Prote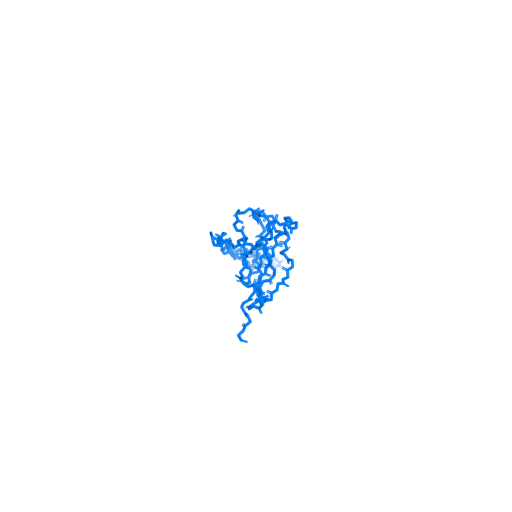in AF-A0A4Q4XXA6-F1 (afdb_monomer_lite)

Sequence (92 aa):
MRFQLALLGLAAQTIQVLAVPAAEPRDGITAFDSVPTDKDFTPATAAGDDAVLPAACYLCGSPCGGYACCDPYPYCGYFTNPFQCVCYRLVA

Radius of gyration: 20.8 Å; chains: 1; bounding box: 45×43×59 Å

Foldseek 3Di:
DPPPPPPPPPPPPDPPPPPPPQQPADPDAAEDQDDDPQKDKDAWAFAASPRPDDPQKHAHDPPRGRTMDGPPQHHWYFYVVVTGIIGMDGHD

Secondary structure (DSSP, 8-state):
--SSSSSTTSSSSS---------PPBS-PEEESS--TTEEEEEPEE--TT----TTEEEBPTTSTTEEEETT--EEEEEETTEEEEEEEE--

pLDDT: mean 76.45, std 18.98, range [38.34, 95.31]

Structure (mmCIF, N/CA/C/O backbone):
data_AF-A0A4Q4XXA6-F1
#
_entry.id   AF-A0A4Q4XXA6-F1
#
loop_
_atom_site.group_PDB
_atom_site.id
_atom_site.type_symbol
_atom_site.label_atom_id
_atom_site.label_alt_id
_atom_site.label_comp_id
_atom_site.label_asym_id
_atom_site.label_entity_id
_atom_site.label_seq_id
_atom_site.pdbx_PDB_ins_code
_atom_site.Cartn_x
_atom_site.Cartn_y
_atom_site.Cartn_z
_atom_site.occupancy
_atom_site.B_iso_or_equiv
_atom_site.auth_seq_id
_atom_site.auth_comp_id
_atom_site.auth_asym_id
_atom_site.auth_atom_id
_atom_site.pdbx_PDB_model_num
ATOM 1 N N . MET A 1 1 ? -35.803 29.632 44.790 1.00 46.97 1 MET A N 1
ATOM 2 C CA . MET A 1 1 ? -34.622 28.737 44.855 1.00 46.97 1 MET A CA 1
ATOM 3 C C . MET A 1 1 ? -34.973 27.342 44.326 1.00 46.97 1 MET A C 1
ATOM 5 O O . MET A 1 1 ? -35.094 26.411 45.109 1.00 46.97 1 MET A O 1
ATOM 9 N N . ARG A 1 2 ? -35.242 27.176 43.019 1.00 53.78 2 ARG A N 1
ATOM 10 C CA . ARG A 1 2 ? -35.657 25.860 42.476 1.00 53.78 2 ARG A CA 1
ATOM 11 C C . ARG A 1 2 ? -35.445 25.687 40.963 1.00 53.78 2 ARG A C 1
ATOM 13 O O . ARG A 1 2 ? -36.123 24.887 40.342 1.00 53.78 2 ARG A O 1
ATOM 20 N N . PHE A 1 3 ? -34.522 26.450 40.375 1.00 47.88 3 PHE A N 1
ATOM 21 C CA . PHE A 1 3 ? -34.277 26.471 38.923 1.00 47.88 3 PHE A CA 1
ATOM 22 C C . PHE A 1 3 ? -32.785 26.367 38.563 1.00 47.88 3 PHE A C 1
ATOM 24 O O . PHE A 1 3 ? -32.369 26.806 37.502 1.00 47.88 3 PHE A O 1
ATOM 31 N N . GLN A 1 4 ? -31.953 25.821 39.457 1.00 49.81 4 GLN A N 1
ATOM 32 C CA . GLN A 1 4 ? -30.492 25.788 39.261 1.00 49.81 4 GLN A CA 1
ATOM 33 C C . GLN A 1 4 ? -29.876 24.383 39.327 1.00 49.81 4 GLN A C 1
ATOM 35 O O . GLN A 1 4 ? -28.669 24.250 39.188 1.00 49.81 4 GLN A O 1
ATOM 40 N N . LEU A 1 5 ? -30.678 23.327 39.500 1.00 50.19 5 LEU A N 1
ATOM 41 C CA . LEU A 1 5 ? -30.164 21.959 39.681 1.00 50.19 5 LEU A CA 1
ATOM 42 C C . LEU A 1 5 ? -30.377 21.031 38.475 1.00 50.19 5 LEU A C 1
ATOM 44 O O . LEU A 1 5 ? -29.866 19.919 38.480 1.00 50.19 5 LEU A O 1
ATOM 48 N N . ALA A 1 6 ? -31.080 21.470 37.427 1.00 46.22 6 ALA A N 1
ATOM 49 C CA . ALA A 1 6 ? -31.363 20.620 36.263 1.00 46.22 6 ALA A CA 1
ATOM 50 C C . ALA A 1 6 ? -30.262 20.635 35.181 1.00 46.22 6 ALA A C 1
ATOM 52 O O . ALA A 1 6 ? -30.281 19.805 34.280 1.00 46.22 6 ALA A O 1
ATOM 53 N N . LEU A 1 7 ? -29.294 21.556 35.255 1.00 48.69 7 LEU A N 1
ATOM 54 C CA . LEU A 1 7 ? -28.288 21.760 34.198 1.00 48.69 7 LEU A CA 1
ATOM 55 C C . LEU A 1 7 ? -26.978 20.982 34.398 1.00 48.69 7 LEU A C 1
ATOM 57 O O . LEU A 1 7 ? -26.163 20.925 33.485 1.00 48.69 7 LEU A O 1
ATOM 61 N N . LEU A 1 8 ? -26.778 20.342 35.553 1.00 48.94 8 LEU A N 1
ATOM 62 C CA . LEU A 1 8 ? -25.552 19.585 35.848 1.00 48.94 8 LEU A CA 1
ATOM 63 C C . LEU A 1 8 ? -25.583 18.126 35.358 1.00 48.94 8 LEU A C 1
ATOM 65 O O . LEU A 1 8 ? -24.579 17.431 35.467 1.00 48.94 8 LEU A O 1
ATOM 69 N N . GLY A 1 9 ? -26.701 17.656 34.794 1.00 44.22 9 GLY A N 1
ATOM 70 C CA . GLY A 1 9 ? -26.842 16.273 34.317 1.00 44.22 9 GLY A CA 1
ATOM 71 C C . GLY A 1 9 ? -26.414 16.023 32.865 1.00 44.22 9 GLY A C 1
ATOM 72 O O . GLY A 1 9 ? -26.302 14.868 32.469 1.00 44.22 9 GLY A O 1
ATOM 73 N N . LEU A 1 10 ? -26.181 17.066 32.056 1.00 47.12 10 LEU A N 1
ATOM 74 C CA . LEU A 1 10 ? -26.007 16.922 30.599 1.00 47.12 10 LEU A CA 1
ATOM 75 C C . LEU A 1 10 ? -24.557 16.975 30.088 1.00 47.12 10 LEU A C 1
ATOM 77 O O . LEU A 1 10 ? -24.349 16.895 28.883 1.00 47.12 10 LEU A O 1
ATOM 81 N N . ALA A 1 11 ? -23.556 17.089 30.963 1.00 46.16 11 ALA A N 1
ATOM 82 C CA . ALA A 1 11 ? -22.153 17.204 30.542 1.00 46.16 11 ALA A CA 1
ATOM 83 C C . ALA A 1 11 ? -21.336 15.906 30.690 1.00 46.16 11 ALA A C 1
ATOM 85 O O . ALA A 1 11 ? -20.151 15.894 30.377 1.00 46.16 11 ALA A O 1
ATOM 86 N N . ALA A 1 12 ? -21.938 14.809 31.164 1.00 46.94 12 ALA A N 1
ATOM 87 C CA . ALA A 1 12 ? -21.206 13.570 31.452 1.00 46.94 12 ALA A CA 1
ATOM 88 C C . ALA A 1 12 ? -21.124 12.583 30.271 1.00 46.94 12 ALA A C 1
ATOM 90 O O . ALA A 1 12 ? -20.546 11.510 30.415 1.00 46.94 12 ALA A O 1
ATOM 91 N N . GLN A 1 13 ? -21.696 12.909 29.110 1.00 49.34 13 GLN A N 1
ATOM 92 C CA . GLN A 1 13 ? -21.864 11.947 28.019 1.00 49.34 13 GLN A CA 1
ATOM 93 C C . GLN A 1 13 ? -21.423 12.499 26.666 1.00 49.34 13 GLN A C 1
ATOM 95 O O . GLN A 1 13 ? -22.229 12.611 25.754 1.00 49.34 13 GLN A O 1
ATOM 100 N N . THR A 1 14 ? -20.139 12.839 26.516 1.00 50.25 14 THR A N 1
ATOM 101 C CA . THR A 1 14 ? -19.555 13.038 25.171 1.00 50.25 14 THR A CA 1
ATOM 102 C C . THR A 1 14 ? -18.102 12.596 25.000 1.00 50.25 14 THR A C 1
ATOM 104 O O . THR A 1 14 ? -17.614 12.635 23.878 1.00 50.25 14 THR A O 1
ATOM 107 N N . ILE A 1 15 ? -17.400 12.107 26.028 1.00 50.53 15 ILE A N 1
ATOM 108 C CA . ILE A 1 15 ? -15.999 11.671 25.863 1.00 50.53 15 ILE A CA 1
ATOM 109 C C . ILE A 1 15 ? -15.911 10.144 25.894 1.00 50.53 15 ILE A C 1
ATOM 111 O O . ILE A 1 15 ? -15.163 9.548 26.660 1.00 50.53 15 ILE A O 1
ATOM 115 N N . GLN A 1 16 ? -16.693 9.488 25.039 1.00 45.38 16 GLN A N 1
ATOM 116 C CA . GLN A 1 16 ? -16.301 8.177 24.533 1.00 45.38 16 GLN A CA 1
ATOM 117 C C . GLN A 1 16 ? -15.374 8.441 23.350 1.00 45.38 16 GLN A C 1
ATOM 119 O O . GLN A 1 16 ? -15.781 8.364 22.194 1.00 45.38 16 GLN A O 1
ATOM 124 N N . VAL A 1 17 ? -14.119 8.800 23.644 1.00 47.06 17 VAL A N 1
ATOM 125 C CA . VAL A 1 17 ? -13.039 8.600 22.677 1.00 47.06 17 VAL A CA 1
ATOM 126 C C . VAL A 1 17 ? -12.939 7.088 22.544 1.00 47.06 17 VAL A C 1
ATOM 128 O O . VAL A 1 17 ? -12.258 6.419 23.317 1.00 47.06 17 VAL A O 1
ATOM 131 N N . LEU A 1 18 ? -13.733 6.540 21.624 1.00 41.53 18 LEU A N 1
ATOM 132 C CA . LEU A 1 18 ? -13.468 5.253 21.015 1.00 41.53 18 LEU A CA 1
ATOM 133 C C . LEU A 1 18 ? -12.053 5.386 20.471 1.00 41.53 18 LEU A C 1
ATOM 135 O O . LEU A 1 18 ? -11.845 5.973 19.413 1.00 41.53 18 LEU A O 1
ATOM 139 N N . ALA A 1 19 ? -11.081 4.923 21.252 1.00 38.34 19 ALA A N 1
ATOM 140 C CA . ALA A 1 19 ? -9.759 4.611 20.762 1.00 38.34 19 ALA A CA 1
ATOM 141 C C . ALA A 1 19 ? -9.972 3.505 19.726 1.00 38.34 19 ALA A C 1
ATOM 143 O O . ALA A 1 19 ? -9.963 2.316 20.043 1.00 38.34 19 ALA A O 1
ATOM 144 N N . VAL A 1 20 ? -10.301 3.923 18.502 1.00 46.25 20 VAL A N 1
ATOM 145 C CA . VAL A 1 20 ? -10.217 3.079 17.323 1.00 46.25 20 VAL A CA 1
ATOM 146 C C . VAL A 1 20 ? -8.765 2.622 17.330 1.00 46.25 20 VAL A C 1
ATOM 148 O O . VAL A 1 20 ? -7.889 3.491 17.398 1.00 46.25 20 VAL A O 1
ATOM 151 N N . PRO A 1 21 ? -8.490 1.308 17.396 1.00 43.28 21 PRO A N 1
ATOM 152 C CA . PRO A 1 21 ? -7.117 0.838 17.393 1.00 43.28 21 PRO A CA 1
ATOM 153 C C . PRO A 1 21 ? -6.446 1.482 16.186 1.00 43.28 21 PRO A C 1
ATOM 155 O O . PRO A 1 21 ? -6.971 1.385 15.074 1.00 43.28 21 PRO A O 1
ATOM 158 N N . ALA A 1 22 ? -5.356 2.214 16.428 1.00 47.69 22 ALA A N 1
ATOM 159 C CA . ALA A 1 22 ? -4.496 2.672 15.354 1.00 47.69 22 ALA A CA 1
ATOM 160 C C . ALA A 1 22 ? -4.217 1.426 14.518 1.00 47.69 22 ALA A C 1
ATOM 162 O O . ALA A 1 22 ? -3.723 0.434 15.056 1.00 47.69 22 ALA A O 1
ATOM 163 N N . ALA A 1 23 ? -4.692 1.418 13.273 1.00 57.19 23 ALA A N 1
ATOM 164 C CA . ALA A 1 23 ? -4.559 0.258 12.418 1.00 57.19 23 ALA A CA 1
ATOM 165 C C . ALA A 1 23 ? -3.058 0.053 12.219 1.00 57.19 23 ALA A C 1
ATOM 167 O O . ALA A 1 23 ? -2.429 0.817 11.487 1.00 57.19 23 ALA A O 1
ATOM 168 N N . GLU A 1 24 ? -2.486 -0.905 12.953 1.00 54.59 24 GLU A N 1
ATOM 169 C CA . GLU A 1 24 ? -1.061 -1.189 12.897 1.00 54.59 24 GLU A CA 1
ATOM 170 C C . GLU A 1 24 ? -0.688 -1.432 11.431 1.00 54.59 24 GLU A C 1
ATOM 172 O O . GLU A 1 24 ? -1.421 -2.141 10.722 1.00 54.59 24 GLU A O 1
ATOM 177 N N . PRO A 1 25 ? 0.397 -0.812 10.939 1.00 57.59 25 PRO A N 1
ATOM 178 C CA . PRO A 1 25 ? 0.792 -0.981 9.557 1.00 57.59 25 PRO A CA 1
ATOM 179 C C . PRO A 1 25 ? 1.016 -2.467 9.282 1.00 57.59 25 PRO A C 1
ATOM 181 O O . PRO A 1 25 ? 1.725 -3.154 10.015 1.00 57.59 25 PRO A O 1
ATOM 184 N N . ARG A 1 26 ? 0.388 -2.994 8.226 1.00 61.88 26 ARG A N 1
ATOM 185 C CA . ARG A 1 26 ? 0.635 -4.382 7.821 1.00 61.88 26 ARG A CA 1
ATOM 186 C C . ARG A 1 26 ? 2.024 -4.465 7.192 1.00 61.88 26 ARG A C 1
ATOM 188 O O . ARG A 1 26 ? 2.250 -3.891 6.130 1.00 61.88 26 ARG A O 1
ATOM 195 N N . ASP A 1 27 ? 2.910 -5.251 7.804 1.00 56.50 27 ASP A N 1
ATOM 196 C CA . ASP A 1 27 ? 4.293 -5.496 7.348 1.00 56.50 27 ASP A CA 1
ATOM 197 C C . ASP A 1 27 ? 4.408 -6.175 5.9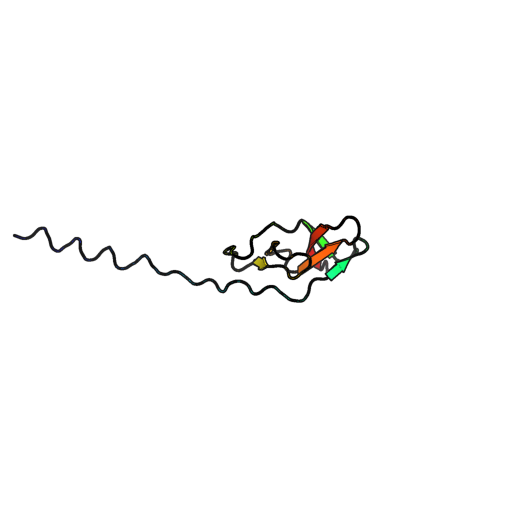65 1.00 56.50 27 ASP A C 1
ATOM 199 O O . ASP A 1 27 ? 5.495 -6.309 5.409 1.00 56.50 27 ASP A O 1
ATOM 203 N N . GLY A 1 28 ? 3.296 -6.605 5.366 1.00 66.00 28 GLY A N 1
ATOM 204 C CA . GLY A 1 28 ? 3.272 -7.253 4.055 1.00 66.00 28 GLY A CA 1
ATOM 205 C C . GLY A 1 28 ? 2.917 -6.289 2.927 1.00 66.00 28 GLY A C 1
ATOM 206 O O . GLY A 1 28 ? 1.775 -6.302 2.471 1.00 66.00 28 GLY A O 1
ATOM 207 N N . ILE A 1 29 ? 3.874 -5.487 2.451 1.00 86.00 29 ILE A N 1
ATOM 208 C CA . ILE A 1 29 ? 3.721 -4.736 1.196 1.00 86.00 29 ILE A CA 1
ATOM 209 C C . ILE A 1 29 ? 4.333 -5.511 0.023 1.00 86.00 29 ILE A C 1
ATOM 211 O O . ILE A 1 29 ? 5.413 -6.087 0.134 1.00 86.00 29 ILE A O 1
ATOM 215 N N . THR A 1 30 ? 3.639 -5.554 -1.115 1.00 91.06 30 THR A N 1
ATOM 216 C CA . THR A 1 30 ? 4.108 -6.272 -2.314 1.00 91.06 30 THR A CA 1
ATOM 217 C C . THR A 1 30 ? 4.709 -5.317 -3.343 1.00 91.06 30 THR A C 1
ATOM 219 O O . THR A 1 30 ? 4.075 -4.333 -3.715 1.00 91.06 30 THR A O 1
ATOM 222 N N . ALA A 1 31 ? 5.910 -5.622 -3.835 1.00 92.81 31 ALA A N 1
ATOM 223 C CA . ALA A 1 31 ? 6.508 -4.922 -4.968 1.00 92.81 31 ALA A CA 1
ATOM 224 C C . ALA A 1 31 ? 6.011 -5.516 -6.294 1.00 92.81 31 ALA A C 1
ATOM 226 O O . ALA A 1 31 ? 5.943 -6.739 -6.439 1.00 92.81 31 ALA A O 1
ATOM 227 N N . PHE A 1 32 ? 5.703 -4.661 -7.265 1.00 92.44 32 PHE A N 1
ATOM 228 C CA . PHE A 1 32 ? 5.257 -5.054 -8.598 1.00 92.44 32 PHE A CA 1
ATOM 229 C C . PHE A 1 32 ? 6.129 -4.403 -9.678 1.00 92.44 32 PHE A C 1
ATOM 231 O O . PHE A 1 32 ? 6.285 -3.183 -9.712 1.00 92.44 32 PHE A O 1
ATOM 238 N N . ASP A 1 33 ? 6.646 -5.213 -10.602 1.00 89.25 33 ASP A N 1
ATOM 239 C CA . ASP A 1 33 ? 7.383 -4.724 -11.781 1.00 89.25 33 ASP A CA 1
ATOM 240 C C . ASP A 1 33 ? 6.473 -4.517 -13.005 1.00 89.25 33 ASP A C 1
ATOM 242 O O . ASP A 1 33 ? 6.845 -3.866 -13.978 1.00 89.25 33 ASP A O 1
ATOM 246 N N . SER A 1 34 ? 5.265 -5.081 -12.973 1.00 87.25 34 SER A N 1
ATOM 247 C CA . SER A 1 34 ? 4.225 -4.938 -13.999 1.00 87.25 34 SER A CA 1
ATOM 248 C C . SER A 1 34 ? 2.850 -5.163 -13.374 1.00 87.25 34 SER A C 1
ATOM 250 O O . SER A 1 34 ? 2.775 -5.622 -12.236 1.00 87.25 34 SER A O 1
ATOM 252 N N . VAL A 1 35 ? 1.770 -4.834 -14.088 1.00 87.88 35 VAL A N 1
ATOM 253 C CA . VAL A 1 35 ? 0.392 -5.056 -13.621 1.00 87.88 35 VAL A CA 1
ATOM 254 C C . VAL A 1 35 ? 0.030 -6.538 -13.798 1.00 87.88 35 VAL A C 1
ATOM 256 O O . VAL A 1 35 ? -0.139 -6.976 -14.938 1.00 87.88 35 VAL A O 1
ATOM 259 N N . PRO A 1 36 ? -0.080 -7.336 -12.721 1.00 88.50 36 PRO A N 1
ATOM 260 C CA . PRO A 1 36 ? -0.492 -8.727 -12.833 1.00 88.50 36 PRO A CA 1
ATOM 261 C C . PRO A 1 36 ? -1.990 -8.839 -13.159 1.00 88.50 36 PRO A C 1
ATOM 263 O O . PRO A 1 36 ? -2.793 -8.003 -12.752 1.00 88.50 36 PRO A O 1
ATOM 266 N N . THR A 1 37 ? -2.371 -9.882 -13.897 1.00 91.25 37 THR A N 1
ATOM 267 C CA . THR A 1 37 ? -3.739 -10.055 -14.423 1.00 91.25 37 THR A CA 1
ATOM 268 C C . THR A 1 37 ? -4.737 -10.607 -13.407 1.00 91.25 37 THR A C 1
ATOM 270 O O . THR A 1 37 ? -5.937 -10.556 -13.645 1.00 91.25 37 THR A O 1
ATOM 273 N N . ASP A 1 38 ? -4.256 -11.157 -12.294 1.00 93.25 38 ASP A N 1
ATOM 274 C CA . ASP A 1 38 ? -5.056 -11.727 -11.203 1.00 93.25 38 ASP A CA 1
ATOM 275 C C . ASP A 1 38 ? -5.399 -10.693 -10.116 1.00 93.25 38 ASP A C 1
ATOM 277 O O . ASP A 1 38 ? -5.835 -11.060 -9.023 1.00 93.25 38 ASP A O 1
ATOM 281 N N . LYS A 1 39 ? -5.141 -9.401 -10.366 1.00 92.69 39 LYS A N 1
ATOM 282 C CA . LYS A 1 39 ? -5.325 -8.334 -9.380 1.00 92.69 39 LYS A CA 1
ATOM 283 C C . LYS A 1 39 ? -5.923 -7.085 -10.006 1.00 92.69 39 LYS A C 1
ATOM 285 O O . LYS A 1 39 ? -5.503 -6.649 -11.073 1.00 92.69 39 LYS A O 1
ATOM 290 N N . ASP A 1 40 ? -6.837 -6.470 -9.265 1.00 94.75 40 ASP A N 1
ATOM 291 C CA . ASP A 1 40 ? -7.310 -5.118 -9.548 1.00 94.75 40 ASP A CA 1
ATOM 292 C C . ASP A 1 40 ? -6.556 -4.131 -8.663 1.00 94.75 40 ASP A C 1
ATOM 294 O O . ASP A 1 40 ? -6.332 -4.406 -7.480 1.00 94.75 40 ASP A O 1
ATOM 298 N N . PHE A 1 41 ? -6.235 -2.961 -9.214 1.00 94.12 41 PHE A N 1
ATOM 299 C CA . PHE A 1 41 ? -5.459 -1.923 -8.542 1.00 94.12 41 PHE A CA 1
ATOM 300 C C . PHE A 1 41 ? -6.206 -0.593 -8.490 1.00 94.12 41 PHE A C 1
ATOM 302 O O . PHE A 1 41 ? -6.883 -0.199 -9.438 1.00 94.12 41 PHE A O 1
ATOM 309 N N . THR A 1 42 ? -5.990 0.145 -7.408 1.00 95.06 42 THR A N 1
ATOM 310 C CA . THR A 1 42 ? -6.337 1.561 -7.278 1.00 95.06 42 THR A CA 1
ATOM 311 C C . THR A 1 42 ? -5.171 2.304 -6.622 1.00 95.06 42 THR A C 1
ATOM 313 O O . THR A 1 42 ? -4.412 1.693 -5.865 1.00 95.06 42 THR A O 1
ATOM 316 N N . PRO A 1 43 ? -4.978 3.609 -6.873 1.00 94.31 43 PRO A N 1
ATOM 317 C CA . PRO A 1 43 ? -3.994 4.392 -6.134 1.00 94.31 43 PRO A CA 1
ATOM 318 C C . PRO A 1 43 ? -4.235 4.324 -4.622 1.00 94.31 43 PRO A C 1
ATOM 320 O O . PRO A 1 43 ? -5.385 4.375 -4.175 1.00 94.31 43 PRO A O 1
ATOM 323 N N . ALA A 1 44 ? -3.156 4.221 -3.844 1.00 93.62 44 ALA A N 1
ATOM 324 C CA . ALA A 1 44 ? -3.250 4.320 -2.394 1.00 93.62 44 ALA A CA 1
ATOM 325 C C . ALA A 1 44 ? -3.564 5.759 -1.971 1.00 93.62 44 ALA A C 1
ATOM 327 O O . ALA A 1 44 ? -3.151 6.720 -2.624 1.00 93.62 44 ALA A O 1
ATOM 328 N N . THR A 1 45 ? -4.304 5.914 -0.875 1.00 91.75 45 THR A N 1
ATOM 329 C CA . THR A 1 45 ? -4.693 7.238 -0.374 1.00 91.75 45 THR A CA 1
ATOM 330 C C . THR A 1 45 ? -3.649 7.723 0.616 1.00 91.75 45 THR A C 1
ATOM 332 O O . THR A 1 45 ? -3.285 6.972 1.512 1.00 91.75 45 THR A O 1
ATOM 335 N N . ALA A 1 46 ? -3.166 8.958 0.482 1.00 89.75 46 ALA A N 1
ATOM 336 C CA . ALA A 1 46 ? -2.264 9.532 1.476 1.00 89.75 46 ALA A CA 1
ATOM 337 C C . ALA A 1 46 ? -2.980 9.628 2.833 1.00 89.75 46 ALA A C 1
ATOM 339 O O . ALA A 1 46 ? -4.042 10.243 2.947 1.00 89.75 46 ALA A O 1
ATOM 340 N N . ALA A 1 47 ? -2.394 9.012 3.850 1.00 83.25 47 ALA A N 1
ATOM 341 C CA . ALA A 1 47 ? -2.875 9.008 5.219 1.00 83.25 47 ALA A CA 1
ATOM 342 C C . ALA A 1 47 ? -1.658 9.226 6.113 1.00 83.25 47 ALA A C 1
ATOM 344 O O . ALA A 1 47 ? -0.772 8.381 6.152 1.00 83.25 47 ALA A O 1
ATOM 345 N N . GLY A 1 48 ? -1.579 10.381 6.778 1.00 67.12 48 GLY A N 1
ATOM 346 C CA . GLY A 1 48 ? -0.477 10.653 7.704 1.00 67.12 48 GLY A CA 1
ATOM 347 C C . GLY A 1 48 ? -0.399 9.596 8.809 1.00 67.12 48 GLY A C 1
ATOM 348 O O . GLY A 1 48 ? -1.392 8.931 9.096 1.00 67.12 48 GLY A O 1
ATOM 349 N N . ASP A 1 49 ? 0.762 9.473 9.448 1.00 64.38 49 ASP A N 1
ATOM 350 C CA . ASP A 1 49 ? 1.013 8.445 10.472 1.00 64.38 49 ASP A CA 1
ATOM 351 C C . ASP A 1 49 ? 0.038 8.527 11.670 1.00 64.38 49 ASP A C 1
ATOM 353 O O . ASP A 1 49 ? -0.230 7.523 12.322 1.00 64.38 49 ASP A O 1
ATOM 357 N N . ASP A 1 50 ? -0.567 9.700 11.900 1.00 65.94 50 ASP A N 1
ATOM 358 C CA . ASP A 1 50 ? -1.567 9.958 12.948 1.00 65.94 50 ASP A CA 1
ATOM 359 C C . ASP A 1 50 ? -3.029 9.903 12.448 1.00 65.94 50 ASP A C 1
ATOM 361 O O . ASP A 1 50 ? -3.955 10.373 13.121 1.00 65.94 50 ASP A O 1
ATOM 365 N N . ALA A 1 51 ? -3.275 9.395 11.237 1.00 69.50 51 ALA A N 1
ATOM 366 C CA . ALA A 1 51 ? -4.617 9.357 10.670 1.00 69.50 51 ALA A CA 1
ATOM 367 C C . ALA A 1 51 ? -5.521 8.364 11.420 1.00 69.50 51 ALA A C 1
ATOM 369 O O . ALA A 1 51 ? -5.240 7.169 11.508 1.00 69.50 51 ALA A O 1
ATOM 370 N N . VAL A 1 52 ? -6.678 8.846 11.888 1.00 77.31 52 VAL A N 1
ATOM 371 C CA . VAL A 1 52 ? -7.758 7.965 12.348 1.00 77.31 52 VAL A CA 1
ATOM 372 C C . VAL A 1 52 ? -8.410 7.343 11.122 1.00 77.31 52 VAL A C 1
ATOM 374 O O . VAL A 1 52 ? -9.157 7.997 10.391 1.00 77.31 52 VAL A O 1
ATOM 377 N N . LEU A 1 53 ? -8.103 6.072 10.890 1.00 78.75 53 LEU A N 1
ATOM 378 C CA . LEU A 1 53 ? -8.640 5.324 9.769 1.00 78.75 53 LEU A CA 1
ATOM 379 C C . LEU A 1 53 ? -10.013 4.715 10.098 1.00 78.75 53 LEU A C 1
ATOM 381 O O . LEU A 1 53 ? -10.250 4.278 11.228 1.00 78.75 53 LEU A O 1
ATOM 385 N N . PRO A 1 54 ? -10.931 4.646 9.117 1.00 80.75 54 PRO A N 1
ATOM 386 C CA . PRO A 1 54 ? -12.115 3.802 9.224 1.00 80.75 54 PRO A CA 1
ATOM 387 C C . PRO A 1 54 ? -11.729 2.349 9.531 1.00 80.75 54 PRO A C 1
ATOM 389 O O . PRO A 1 54 ? -10.681 1.884 9.098 1.00 80.75 54 PRO A O 1
ATOM 392 N N . ALA A 1 55 ? -12.604 1.592 10.200 1.00 77.88 55 ALA A N 1
ATOM 393 C CA . ALA A 1 55 ? -12.330 0.195 10.572 1.00 77.88 55 ALA A CA 1
ATOM 394 C C . ALA A 1 55 ? -12.011 -0.730 9.376 1.00 77.88 55 ALA A C 1
ATOM 396 O O . ALA A 1 55 ? -11.368 -1.759 9.547 1.00 77.88 55 ALA A O 1
ATOM 397 N N . ALA A 1 56 ? -12.460 -0.360 8.174 1.00 85.00 56 ALA A N 1
ATOM 398 C CA . ALA A 1 56 ? -12.205 -1.072 6.923 1.00 85.00 56 ALA A CA 1
ATOM 399 C C . ALA A 1 56 ? -10.917 -0.616 6.208 1.00 85.00 56 ALA A C 1
ATOM 401 O O . ALA A 1 56 ? -10.720 -0.939 5.039 1.00 85.00 56 ALA A O 1
ATOM 402 N N . CYS A 1 57 ? -10.077 0.179 6.872 1.00 87.62 57 CYS A N 1
ATOM 403 C CA . CYS A 1 57 ? -8.855 0.755 6.332 1.00 87.62 57 CYS A CA 1
ATOM 404 C C . CYS A 1 57 ? -7.649 0.402 7.202 1.00 87.62 57 CYS A C 1
ATOM 406 O O . CYS A 1 57 ? -7.771 0.181 8.405 1.00 87.62 57 CYS A O 1
ATOM 408 N N . TYR A 1 58 ? -6.467 0.396 6.597 1.00 85.12 58 TYR A N 1
ATOM 409 C CA . TYR A 1 58 ? -5.209 0.153 7.294 1.00 85.12 58 TYR A CA 1
ATOM 410 C C . TYR A 1 58 ? -4.072 0.945 6.646 1.00 85.12 58 TYR A C 1
ATOM 412 O O . TYR A 1 58 ? -4.115 1.252 5.450 1.00 85.12 58 TYR A O 1
ATOM 420 N N . LEU A 1 59 ? -3.066 1.288 7.454 1.00 88.25 59 LEU A N 1
ATOM 421 C CA . LEU A 1 59 ? -1.858 1.960 6.988 1.00 88.25 59 LEU A CA 1
ATOM 422 C C . LEU A 1 59 ? -0.946 0.962 6.266 1.00 88.25 59 LEU A C 1
ATOM 424 O O . LEU A 1 59 ? -0.767 -0.183 6.692 1.00 88.25 59 LEU A O 1
ATOM 428 N N . CYS A 1 60 ? -0.354 1.406 5.167 1.00 87.88 60 CYS A N 1
ATOM 429 C CA . CYS A 1 60 ? 0.662 0.660 4.451 1.00 87.88 60 CYS A CA 1
ATOM 430 C C . CYS A 1 60 ? 2.005 0.738 5.186 1.00 87.88 60 CYS A C 1
ATOM 432 O O . CYS A 1 60 ? 2.384 1.779 5.724 1.00 87.88 60 CYS A O 1
ATOM 434 N N . GLY A 1 61 ? 2.753 -0.365 5.163 1.00 86.94 61 GLY A N 1
ATOM 435 C CA . GLY A 1 61 ? 4.149 -0.386 5.590 1.00 86.94 61 GLY A CA 1
ATOM 436 C C . GLY A 1 61 ? 5.094 0.300 4.593 1.00 86.94 61 GLY A C 1
ATOM 437 O O . GLY A 1 61 ? 4.718 0.669 3.476 1.00 86.94 61 GLY A O 1
ATOM 438 N N . SER A 1 62 ? 6.358 0.442 4.994 1.00 86.62 62 SER A N 1
ATOM 439 C CA . SER A 1 62 ? 7.442 0.958 4.143 1.00 86.62 62 SER A CA 1
ATOM 440 C C . SER A 1 62 ? 7.617 0.104 2.874 1.00 86.62 62 SER A C 1
ATOM 442 O O . SER A 1 62 ? 7.603 -1.120 2.995 1.00 86.62 62 SER A O 1
ATOM 444 N N . PRO A 1 63 ? 7.806 0.692 1.671 1.00 89.38 63 PRO A N 1
ATOM 445 C CA . PRO A 1 63 ? 8.115 2.104 1.405 1.00 89.38 63 PRO A CA 1
ATOM 446 C C . PRO A 1 63 ? 6.899 3.035 1.288 1.00 89.38 63 PRO A C 1
ATOM 448 O O . PRO A 1 63 ? 7.072 4.225 1.048 1.00 89.38 63 PRO A O 1
ATOM 451 N N . CYS A 1 64 ? 5.681 2.529 1.468 1.00 89.88 64 CYS A N 1
ATOM 452 C CA . CYS A 1 6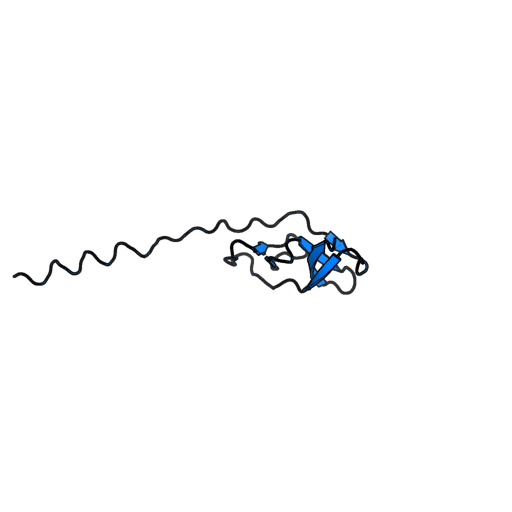4 ? 4.447 3.314 1.387 1.00 89.88 64 CYS A CA 1
ATOM 453 C C . CYS A 1 64 ? 3.949 3.794 2.756 1.00 89.88 64 CYS A C 1
ATOM 455 O O . CYS A 1 64 ? 2.749 3.999 2.931 1.00 89.88 64 CYS A O 1
ATOM 457 N N . GLY A 1 65 ? 4.862 3.989 3.715 1.00 87.06 65 GLY A N 1
ATOM 458 C CA . GLY A 1 65 ? 4.535 4.648 4.980 1.00 87.06 65 GLY A CA 1
ATOM 459 C C . GLY A 1 65 ? 3.934 6.026 4.697 1.00 87.06 65 GLY A C 1
ATOM 460 O O . GLY A 1 65 ? 4.460 6.768 3.865 1.00 87.06 65 GLY A O 1
ATOM 461 N N . GLY A 1 66 ? 2.791 6.329 5.308 1.00 87.38 66 GLY A N 1
ATOM 462 C CA . GLY A 1 66 ? 2.007 7.528 4.997 1.00 87.38 66 GLY A CA 1
ATOM 463 C C . GLY A 1 66 ? 0.911 7.335 3.936 1.00 87.38 66 GLY A C 1
ATOM 464 O O . GLY A 1 66 ? 0.327 8.315 3.465 1.00 87.38 66 GLY A O 1
ATOM 465 N N . TYR A 1 67 ? 0.620 6.095 3.537 1.00 90.38 67 TYR A N 1
ATOM 466 C CA . TYR A 1 67 ? -0.536 5.754 2.707 1.00 90.38 67 TYR A CA 1
ATOM 467 C C . TYR A 1 67 ? -1.432 4.741 3.410 1.00 90.38 67 TYR A C 1
ATOM 469 O O . TYR A 1 67 ? -0.974 3.950 4.229 1.00 90.38 67 TYR A O 1
ATOM 477 N N . ALA A 1 68 ? -2.711 4.742 3.057 1.00 90.88 68 ALA A N 1
ATOM 478 C CA . ALA A 1 68 ? -3.693 3.786 3.528 1.00 90.88 68 ALA A CA 1
ATOM 479 C C . ALA A 1 68 ? -4.451 3.147 2.369 1.00 90.88 68 ALA A C 1
ATOM 481 O O . ALA A 1 68 ? -4.683 3.752 1.313 1.00 90.88 68 ALA A O 1
ATOM 482 N N . CYS A 1 69 ? -4.885 1.924 2.635 1.00 91.69 69 CYS A N 1
ATOM 483 C CA . CYS A 1 69 ? -5.746 1.145 1.773 1.00 91.69 69 CYS A CA 1
ATOM 484 C C . CYS A 1 69 ? -6.975 0.695 2.550 1.00 91.69 69 CYS A C 1
ATOM 486 O O . CYS A 1 69 ? -6.912 0.462 3.755 1.00 91.69 69 CYS A O 1
ATOM 488 N N . CYS A 1 70 ? -8.098 0.595 1.852 1.00 89.88 70 CYS A N 1
ATOM 489 C CA . CYS A 1 70 ? -9.394 0.299 2.441 1.00 89.88 70 CYS A CA 1
ATOM 490 C C . CYS A 1 70 ? -10.138 -0.729 1.604 1.00 89.88 70 CYS A C 1
ATOM 492 O O . CYS A 1 70 ? -9.844 -0.884 0.416 1.00 89.88 70 CYS A O 1
ATOM 494 N N . ASP A 1 71 ? -11.152 -1.367 2.183 1.00 89.12 71 ASP A N 1
ATOM 495 C CA . ASP A 1 71 ? -12.102 -2.164 1.410 1.00 89.12 71 ASP A CA 1
ATOM 496 C C . ASP A 1 71 ? -12.662 -1.358 0.218 1.00 89.12 71 ASP A C 1
ATOM 498 O O . ASP A 1 71 ? -12.988 -0.176 0.364 1.00 89.12 71 ASP A O 1
ATOM 502 N N . PRO A 1 72 ? -12.783 -1.970 -0.977 1.00 91.31 72 PRO A N 1
ATOM 503 C CA . PRO A 1 72 ? -12.589 -3.393 -1.282 1.00 91.31 72 PRO A CA 1
ATOM 504 C C . PRO A 1 72 ? -11.154 -3.781 -1.708 1.00 91.31 72 PRO A C 1
ATOM 506 O O . PRO A 1 72 ? -10.974 -4.843 -2.303 1.00 91.31 72 PRO A O 1
ATOM 509 N N . TYR A 1 73 ? -10.143 -2.943 -1.445 1.00 92.44 73 TYR A N 1
ATOM 510 C CA . TYR A 1 73 ? -8.730 -3.154 -1.798 1.00 92.44 73 TYR A CA 1
ATOM 511 C C . TYR A 1 73 ? -7.851 -3.306 -0.539 1.00 92.44 73 TYR A C 1
ATOM 513 O O . TYR A 1 73 ? -7.102 -2.395 -0.175 1.00 92.44 73 TYR A O 1
ATOM 521 N N . PRO A 1 74 ? -7.929 -4.453 0.160 1.00 87.81 74 PRO A N 1
ATOM 522 C CA . PRO A 1 74 ? -7.357 -4.624 1.491 1.00 87.81 74 PRO A CA 1
ATOM 523 C C . PRO A 1 74 ? -5.851 -4.948 1.499 1.00 87.81 74 PRO A C 1
ATOM 525 O O . PRO A 1 74 ? -5.326 -5.292 2.561 1.00 87.81 74 PRO A O 1
ATOM 528 N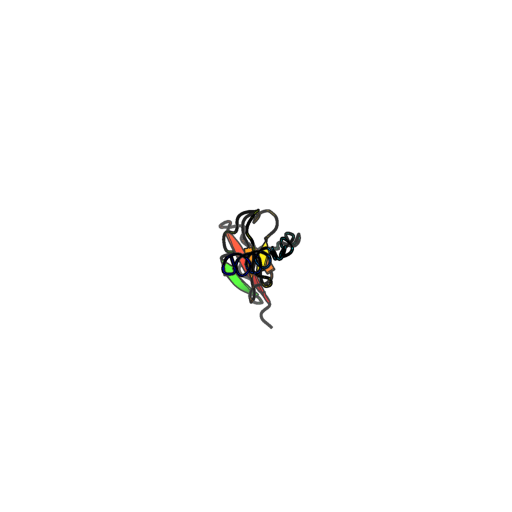 N . TYR A 1 75 ? -5.146 -4.863 0.360 1.00 90.50 75 TYR A N 1
ATOM 529 C CA . TYR A 1 75 ? -3.703 -5.148 0.265 1.00 90.50 75 TYR A CA 1
ATOM 530 C C . TYR A 1 75 ? -2.890 -3.971 -0.289 1.00 90.50 75 TYR A C 1
ATOM 532 O O . TYR A 1 75 ? -3.315 -3.325 -1.243 1.00 90.50 75 TYR A O 1
ATOM 540 N N . CYS A 1 76 ? -1.731 -3.695 0.318 1.00 92.38 76 CYS A N 1
ATOM 541 C CA . CYS A 1 76 ? -0.838 -2.613 -0.081 1.00 92.38 76 CYS A CA 1
ATOM 542 C C . CYS A 1 76 ? 0.236 -3.182 -0.994 1.00 92.38 76 CYS A C 1
ATOM 544 O O . CYS A 1 76 ? 0.816 -4.242 -0.736 1.00 92.38 76 CYS A O 1
ATOM 546 N N . GLY A 1 77 ? 0.568 -2.432 -2.029 1.00 94.00 77 GLY A N 1
ATOM 547 C CA . GLY A 1 77 ? 1.727 -2.698 -2.854 1.00 94.00 77 GLY A CA 1
ATOM 548 C C . GLY A 1 77 ? 2.314 -1.427 -3.427 1.00 94.00 77 GLY A C 1
ATOM 549 O O . GLY A 1 77 ? 1.810 -0.328 -3.198 1.00 94.00 77 GLY A O 1
ATOM 550 N N . TYR A 1 78 ? 3.382 -1.583 -4.191 1.00 95.19 78 TYR A N 1
ATOM 551 C CA . TYR A 1 78 ? 3.952 -0.489 -4.953 1.00 95.19 78 TYR A CA 1
ATOM 552 C C . TYR A 1 78 ? 4.508 -0.972 -6.283 1.00 95.19 78 TYR A C 1
ATOM 554 O O . TYR A 1 78 ? 5.061 -2.068 -6.377 1.00 95.19 78 TYR A O 1
ATOM 562 N N . PHE A 1 79 ? 4.381 -0.134 -7.306 1.00 95.06 79 PHE A N 1
ATOM 563 C CA . PHE A 1 79 ? 5.134 -0.303 -8.540 1.00 95.06 79 PHE A CA 1
ATOM 564 C C . PHE A 1 79 ? 6.552 0.223 -8.354 1.00 95.06 79 PHE A C 1
ATOM 566 O O . PHE A 1 79 ? 6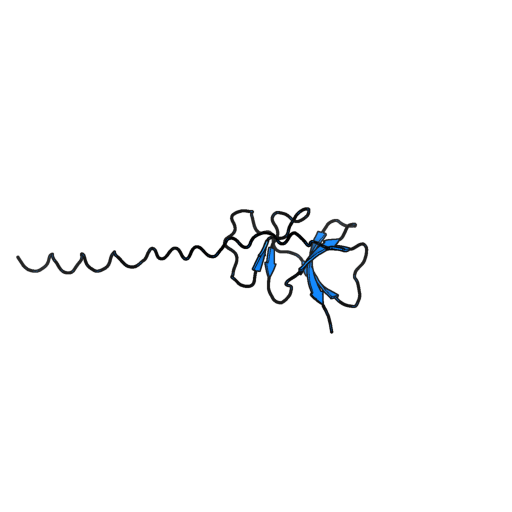.758 1.216 -7.658 1.00 95.06 79 PHE A O 1
ATOM 573 N N . THR A 1 80 ? 7.533 -0.445 -8.954 1.00 90.50 80 THR A N 1
ATOM 574 C CA . THR A 1 80 ? 8.945 -0.033 -8.896 1.00 90.50 80 THR A CA 1
ATOM 575 C C . THR A 1 80 ? 9.292 1.017 -9.958 1.00 90.50 80 THR A C 1
ATOM 577 O O . THR A 1 80 ? 10.216 1.805 -9.753 1.00 90.50 80 THR A O 1
ATOM 580 N N . ASN A 1 81 ? 8.545 1.072 -11.071 1.00 87.19 81 ASN A N 1
ATOM 581 C CA . ASN A 1 81 ? 8.790 1.990 -12.185 1.00 87.19 81 ASN A CA 1
ATOM 582 C C . ASN A 1 81 ? 7.500 2.349 -12.972 1.00 87.19 81 ASN A C 1
ATOM 584 O O . ASN A 1 81 ? 7.026 1.523 -13.754 1.00 87.19 81 ASN A O 1
ATOM 588 N N . PRO A 1 82 ? 6.947 3.570 -12.833 1.00 89.00 82 PRO A N 1
ATOM 589 C CA . PRO A 1 82 ? 7.328 4.586 -11.853 1.00 89.00 82 PRO A CA 1
ATOM 590 C C . PRO A 1 82 ? 7.018 4.120 -10.424 1.00 89.00 82 PRO A C 1
ATOM 592 O O . PRO A 1 82 ? 6.150 3.273 -10.217 1.00 89.00 82 PRO A O 1
ATOM 595 N N . PHE A 1 83 ? 7.715 4.685 -9.433 1.00 92.62 83 PHE A N 1
ATOM 596 C CA . PHE A 1 83 ? 7.391 4.407 -8.037 1.00 92.62 83 PHE A CA 1
ATOM 597 C C . PHE A 1 83 ? 5.984 4.918 -7.708 1.00 92.62 83 PHE A C 1
ATOM 599 O O . PHE A 1 83 ? 5.737 6.124 -7.769 1.00 92.62 83 PHE A O 1
ATOM 606 N N . GLN A 1 84 ? 5.069 4.013 -7.361 1.00 94.38 84 GLN A N 1
ATOM 607 C CA . GLN A 1 84 ? 3.693 4.367 -7.017 1.00 94.38 84 GLN A CA 1
ATOM 608 C C . GLN A 1 84 ? 3.104 3.384 -6.010 1.00 94.38 84 GLN A C 1
ATOM 610 O O . GLN A 1 84 ? 3.029 2.192 -6.289 1.00 94.38 84 GLN A O 1
ATOM 615 N N . CYS A 1 85 ? 2.610 3.900 -4.885 1.00 94.12 85 CYS A N 1
ATOM 616 C CA . CYS A 1 85 ? 1.859 3.132 -3.896 1.00 94.12 85 CYS A CA 1
ATOM 617 C C . CYS A 1 85 ? 0.431 2.855 -4.380 1.00 94.12 85 CYS A C 1
ATOM 619 O O . CYS A 1 85 ? -0.278 3.754 -4.847 1.00 94.12 85 CYS A O 1
ATOM 621 N N . VAL A 1 86 ? 0.004 1.604 -4.257 1.00 95.31 86 VAL A N 1
ATOM 622 C CA . VAL A 1 86 ? -1.290 1.124 -4.740 1.00 95.31 86 VAL A CA 1
ATOM 623 C C . VAL A 1 86 ? -1.959 0.223 -3.718 1.00 95.31 86 VAL A C 1
ATOM 625 O O . VAL A 1 86 ? -1.302 -0.490 -2.960 1.00 95.31 86 VAL A O 1
ATOM 628 N N . CYS A 1 87 ? -3.282 0.233 -3.746 1.00 95.00 87 CYS A N 1
ATOM 629 C CA . CYS A 1 87 ? -4.109 -0.758 -3.088 1.00 95.00 87 CYS A CA 1
ATOM 630 C C . CYS A 1 87 ? -4.558 -1.777 -4.121 1.00 95.00 87 CYS A C 1
ATOM 632 O O . CYS A 1 87 ? -4.908 -1.408 -5.245 1.00 95.00 87 CYS A O 1
ATOM 634 N N . TYR A 1 88 ? -4.575 -3.048 -3.748 1.00 93.88 88 TYR A N 1
ATOM 635 C CA . TYR A 1 88 ? -5.012 -4.108 -4.638 1.00 93.88 88 TYR A CA 1
ATOM 636 C C . TYR A 1 88 ? -5.936 -5.107 -3.951 1.00 93.88 88 TYR A C 1
ATOM 638 O O . TYR A 1 88 ? -6.031 -5.184 -2.723 1.00 93.88 88 TYR A O 1
ATOM 646 N N . ARG A 1 89 ? -6.629 -5.876 -4.784 1.00 93.88 89 ARG A N 1
ATOM 647 C CA . ARG A 1 89 ? -7.404 -7.060 -4.406 1.00 93.88 89 ARG A CA 1
ATOM 648 C C . ARG A 1 89 ? -7.136 -8.173 -5.406 1.00 93.88 89 ARG A C 1
ATOM 650 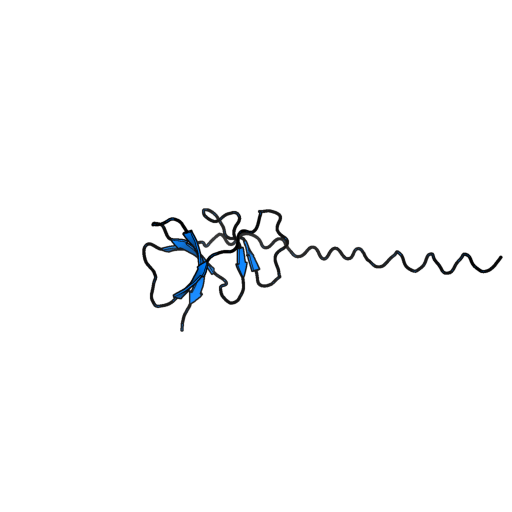O O . ARG A 1 89 ? -6.744 -7.897 -6.536 1.00 93.88 89 ARG A O 1
ATOM 657 N N . LEU A 1 90 ? -7.371 -9.411 -4.995 1.00 91.25 90 LEU A N 1
ATOM 658 C CA . LEU A 1 90 ? -7.330 -10.552 -5.903 1.00 91.25 90 LEU A CA 1
ATOM 659 C C . LEU A 1 90 ? -8.622 -10.595 -6.728 1.00 91.25 90 LEU A C 1
ATOM 661 O O . LEU A 1 90 ? -9.708 -10.371 -6.187 1.00 91.25 90 LEU A O 1
ATOM 665 N N . VAL A 1 91 ? -8.494 -10.887 -8.017 1.00 89.00 91 VAL A N 1
ATOM 666 C CA . VAL A 1 91 ? -9.615 -11.169 -8.917 1.00 89.00 91 VAL A CA 1
ATOM 667 C C . VAL A 1 91 ? -9.719 -12.686 -9.022 1.00 89.00 91 VAL A C 1
ATOM 669 O O . VAL A 1 91 ? -8.759 -13.340 -9.428 1.00 89.00 91 VAL A O 1
ATOM 672 N N . ALA A 1 92 ? -10.841 -13.237 -8.557 1.00 74.44 92 ALA A N 1
ATOM 673 C CA . ALA A 1 92 ? -11.132 -14.669 -8.622 1.00 74.44 92 ALA A CA 1
ATOM 674 C C . ALA A 1 92 ? -11.571 -15.093 -10.029 1.00 74.44 92 ALA A C 1
ATOM 676 O O . ALA A 1 92 ? -12.257 -14.282 -10.695 1.00 74.44 92 ALA A O 1
#